Protein AF-A0ABD5DVW9-F1 (afdb_monomer)

Nearest PDB structures (foldseek):
  1u9c-assembly1_A  TM=9.687E-01  e=2.483E-06  Geobacillus stearothermophilus
  4p5p-assembly1_A  TM=9.431E-01  e=3.898E-06  Francisella tularensis subsp. novicida U112
  3n7t-assembly1_A  TM=9.033E-01  e=2.793E-03  Coccidioides immitis
  5xr3-assembly2_D  TM=7.693E-01  e=6.160E-02  Staphylococcus aureus subsp. aureus Mu50
  8a3p-assembly1_A  TM=7.458E-01  e=8.502E-02  Homo sapiens

Secondary structure (DSSP, 8-state):
-TTTTGGG-HHHHHHHHHHHHTT------TTGGGGGSS-B-TTSSBTTTTSB---S-HHHHHHHT-TTTSSS-HHHHHHHTT-B-

Radius of gyration: 12.53 Å; Cα contacts (8 Å, |Δi|>4): 131; chains: 1; bounding box: 28×20×34 Å

InterPro domains:
  IPR029062 Class I glutamine amidotransferase-like [G3DSA:3.40.50.880] (1-85)
  IPR029062 Class I glutamine amidotransferase-like [SSF52317] (1-85)

Solvent-accessible surface area (backbone atoms only — not comparable to full-atom values): 4842 Å² total; per-residue (Å²): 102,44,66,74,47,44,28,75,32,68,66,52,30,49,53,52,38,51,37,50,75,70,71,43,92,82,86,62,60,50,61,42,43,30,34,50,75,72,23,44,38,98,86,69,46,50,56,46,45,80,33,83,48,73,50,40,42,62,69,58,38,51,73,73,69,40,61,92,71,51,90,67,55,44,44,59,55,40,42,76,44,41,20,48,107

Sequence (85 aa):
GPLWDLAEDPISISLIEQAIQSGKPVAAVCHAPGVLRHVKASNGAPLVSGKLVTGFSNTEEAAVGLTEIVPFLVEDMLKENGGHY

Organism: Acinetobacter baumannii (NCBI:txid470)

Structure (mmCIF, N/CA/C/O backbone):
data_AF-A0ABD5DVW9-F1
#
_entry.id   AF-A0ABD5DVW9-F1
#
loop_
_atom_site.group_PDB
_atom_site.id
_atom_site.type_symbol
_atom_site.label_atom_id
_atom_site.label_alt_id
_atom_site.label_comp_id
_atom_site.label_asym_id
_atom_site.label_entity_id
_atom_site.label_seq_id
_atom_site.pdbx_PDB_ins_code
_atom_site.Cartn_x
_atom_site.Cartn_y
_atom_site.Cartn_z
_atom_site.occupancy
_atom_site.B_iso_or_equiv
_atom_site.auth_seq_id
_atom_site.auth_comp_id
_atom_site.auth_asym_id
_atom_site.auth_atom_id
_atom_site.pdbx_PDB_model_num
ATOM 1 N N . GLY A 1 1 ? 11.506 7.822 -1.422 1.00 85.56 1 GLY A N 1
ATOM 2 C CA . GLY A 1 1 ? 10.181 7.641 -2.045 1.00 85.56 1 GLY A CA 1
ATOM 3 C C . GLY A 1 1 ? 9.398 6.663 -1.201 1.00 85.56 1 GLY A C 1
ATOM 4 O O . GLY A 1 1 ? 10.054 5.883 -0.518 1.00 85.56 1 GLY A O 1
ATOM 5 N N . PRO A 1 2 ? 8.055 6.648 -1.275 1.00 91.81 2 PRO A N 1
ATOM 6 C CA . PRO A 1 2 ? 7.176 6.073 -0.246 1.00 91.81 2 PRO A CA 1
ATOM 7 C C . PRO A 1 2 ? 7.515 4.638 0.180 1.00 91.81 2 PRO A C 1
ATOM 9 O O . PRO A 1 2 ? 7.275 4.281 1.327 1.00 91.81 2 PRO A O 1
ATOM 12 N N . LEU A 1 3 ? 8.096 3.830 -0.715 1.00 97.12 3 LEU A N 1
ATOM 13 C CA . LEU A 1 3 ? 8.497 2.448 -0.428 1.00 97.12 3 LEU A CA 1
ATOM 14 C C . LEU A 1 3 ? 9.749 2.316 0.460 1.00 97.12 3 LEU A C 1
ATOM 16 O O . LEU A 1 3 ? 9.923 1.292 1.104 1.00 97.12 3 LEU A O 1
ATOM 20 N N . TRP A 1 4 ? 10.631 3.317 0.483 1.00 97.38 4 TRP A N 1
ATOM 21 C CA . TRP A 1 4 ? 11.879 3.300 1.263 1.00 97.38 4 TRP A CA 1
ATOM 22 C C . TRP A 1 4 ? 11.794 4.110 2.552 1.00 97.38 4 TRP A C 1
ATOM 24 O O . TRP A 1 4 ? 12.496 3.799 3.506 1.00 97.38 4 TRP A O 1
ATOM 34 N N . ASP A 1 5 ? 11.016 5.192 2.542 1.00 96.12 5 ASP A N 1
ATOM 35 C CA . ASP A 1 5 ? 10.907 6.110 3.674 1.00 96.12 5 ASP A CA 1
ATOM 36 C C . ASP A 1 5 ? 9.643 5.813 4.487 1.00 96.12 5 ASP A C 1
ATOM 38 O O . ASP A 1 5 ? 9.704 5.166 5.528 1.00 96.12 5 ASP A O 1
ATOM 42 N N . LEU A 1 6 ? 8.482 6.234 3.993 1.00 97.81 6 LEU A N 1
ATOM 43 C CA . LEU A 1 6 ? 7.231 6.246 4.740 1.00 97.81 6 LEU A CA 1
ATOM 44 C C . LEU A 1 6 ? 6.722 4.845 5.082 1.00 97.81 6 LEU A C 1
ATOM 46 O O . LEU A 1 6 ? 6.124 4.671 6.139 1.00 97.81 6 LEU A O 1
ATOM 50 N N . ALA A 1 7 ? 6.970 3.851 4.227 1.00 97.56 7 ALA A N 1
ATOM 51 C CA . ALA A 1 7 ? 6.559 2.473 4.483 1.00 97.56 7 ALA A CA 1
ATOM 52 C C . ALA 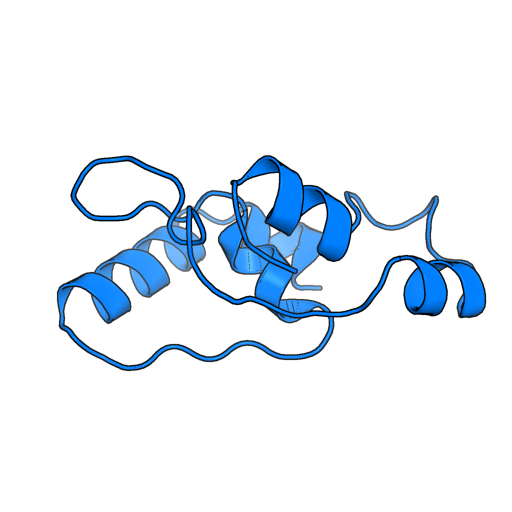A 1 7 ? 7.200 1.870 5.740 1.00 97.56 7 ALA A C 1
ATOM 54 O O . ALA A 1 7 ? 6.590 0.999 6.348 1.00 97.56 7 ALA A O 1
ATOM 55 N N . GLU A 1 8 ? 8.381 2.345 6.144 1.00 97.75 8 GLU A N 1
ATOM 56 C CA . GLU A 1 8 ? 9.122 1.840 7.30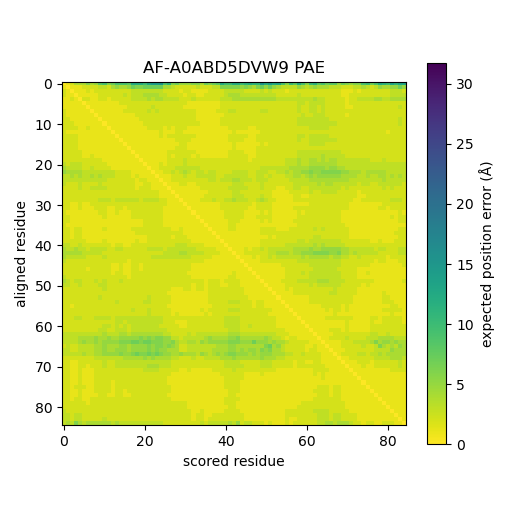6 1.00 97.75 8 GLU A CA 1
ATOM 57 C C . GLU A 1 8 ? 9.159 2.859 8.469 1.00 97.75 8 GLU A C 1
ATOM 59 O O . GLU A 1 8 ? 9.716 2.575 9.531 1.00 97.75 8 GLU A O 1
ATOM 64 N N . ASP A 1 9 ? 8.560 4.047 8.301 1.00 98.38 9 ASP A N 1
ATOM 65 C CA . ASP A 1 9 ? 8.554 5.114 9.307 1.00 98.38 9 ASP A CA 1
ATOM 66 C C . ASP A 1 9 ? 7.430 4.900 10.348 1.00 98.38 9 ASP A C 1
ATOM 68 O O . ASP A 1 9 ? 6.242 5.010 10.013 1.00 98.38 9 ASP A O 1
ATOM 72 N N . PRO A 1 10 ? 7.757 4.672 11.637 1.00 98.00 10 PRO A N 1
ATOM 73 C CA . PRO A 1 10 ? 6.757 4.461 12.684 1.00 98.00 10 PRO A CA 1
ATOM 74 C C . PRO A 1 10 ? 5.825 5.663 12.901 1.00 98.00 10 PRO A C 1
ATOM 76 O O . PRO A 1 10 ? 4.684 5.478 13.330 1.00 98.00 10 PRO A O 1
ATOM 79 N N . ILE A 1 11 ? 6.267 6.890 12.602 1.00 98.44 11 ILE A N 1
ATOM 80 C CA . ILE A 1 11 ? 5.422 8.087 12.678 1.00 98.44 11 ILE A CA 1
ATOM 81 C C . ILE A 1 11 ? 4.392 8.060 11.549 1.00 98.44 11 ILE A C 1
ATOM 83 O O . ILE A 1 11 ? 3.210 8.301 11.800 1.00 98.44 11 ILE A O 1
ATOM 87 N N . SER A 1 12 ? 4.813 7.731 10.323 1.00 98.19 12 SER A N 1
ATOM 88 C CA . SER A 1 12 ? 3.904 7.603 9.177 1.00 98.19 12 SER A CA 1
ATOM 89 C C . SER A 1 12 ? 2.830 6.546 9.444 1.00 98.19 12 SER A C 1
ATOM 91 O O . SER A 1 12 ? 1.636 6.836 9.335 1.00 98.19 12 SER A O 1
ATOM 93 N N . ILE A 1 13 ? 3.252 5.365 9.907 1.00 98.44 13 ILE A N 1
ATOM 94 C CA . ILE A 1 13 ? 2.361 4.259 10.274 1.00 98.44 13 ILE A CA 1
ATOM 95 C C . ILE A 1 13 ? 1.352 4.720 11.332 1.00 98.44 13 ILE A C 1
ATOM 97 O O . ILE A 1 13 ? 0.143 4.611 11.121 1.00 98.44 13 ILE A O 1
ATOM 101 N N . SER A 1 14 ? 1.828 5.313 12.432 1.00 98.31 14 SER A N 1
ATOM 102 C CA . SER A 1 14 ? 0.957 5.751 13.527 1.00 98.31 14 SER A CA 1
ATOM 103 C C . SER A 1 14 ? -0.056 6.813 13.091 1.00 98.31 14 SER A C 1
ATOM 105 O O . SER A 1 14 ? -1.215 6.766 13.505 1.00 98.31 14 SER A O 1
ATOM 107 N N . LEU A 1 15 ? 0.336 7.757 12.230 1.00 98.12 15 LEU A N 1
ATOM 108 C CA . LEU A 1 15 ? -0.579 8.778 11.713 1.00 98.12 15 LEU A CA 1
ATOM 109 C C . LEU A 1 15 ? -1.705 8.168 10.869 1.00 98.12 15 LEU A C 1
ATOM 111 O O . LEU A 1 15 ? -2.857 8.593 10.992 1.00 98.12 15 LEU A O 1
ATOM 115 N N . ILE A 1 16 ? -1.399 7.164 10.043 1.00 98.19 16 ILE A N 1
ATOM 116 C CA . ILE A 1 16 ? -2.405 6.465 9.234 1.00 98.19 16 ILE A CA 1
ATOM 117 C C . ILE A 1 16 ? -3.352 5.667 10.136 1.00 98.19 16 ILE A C 1
ATOM 119 O O . ILE A 1 16 ? -4.571 5.769 9.981 1.00 98.19 16 ILE A O 1
ATOM 123 N N . GLU A 1 17 ? -2.821 4.924 11.110 1.00 98.19 17 GLU A N 1
ATOM 124 C CA . GLU A 1 17 ? -3.634 4.173 12.075 1.00 98.19 17 GLU A CA 1
ATOM 125 C C . GLU A 1 17 ? -4.591 5.097 12.839 1.00 98.19 17 GLU A C 1
ATOM 127 O O . GLU A 1 17 ? -5.787 4.817 12.927 1.00 98.19 17 GLU A O 1
ATOM 132 N N . GLN A 1 18 ? -4.099 6.243 13.321 1.00 98.12 18 GLN A N 1
ATOM 133 C CA . GLN A 1 18 ? -4.912 7.242 14.019 1.00 98.12 18 GLN A CA 1
ATOM 134 C C . GLN A 1 18 ? -5.996 7.849 13.120 1.00 98.12 18 GLN A C 1
ATOM 136 O O . GLN A 1 18 ? -7.129 8.054 13.569 1.00 98.12 18 GLN A O 1
ATOM 141 N N . ALA A 1 19 ? -5.681 8.136 11.852 1.00 97.88 19 ALA A N 1
ATOM 142 C CA . ALA A 1 19 ? -6.653 8.658 10.895 1.00 97.88 19 ALA A CA 1
ATOM 143 C C . ALA A 1 19 ? -7.807 7.667 10.679 1.00 97.88 19 ALA A C 1
ATOM 145 O O . ALA A 1 19 ? -8.973 8.051 10.803 1.00 97.88 19 ALA A O 1
ATOM 146 N N . ILE A 1 20 ? -7.486 6.391 10.452 1.00 96.56 20 ILE A N 1
ATOM 147 C CA . ILE A 1 20 ? -8.476 5.321 10.285 1.00 96.56 20 ILE A CA 1
ATOM 148 C C . ILE A 1 20 ? -9.303 5.116 11.559 1.00 96.56 20 ILE A C 1
ATOM 150 O O . ILE A 1 20 ? -10.529 5.052 11.483 1.00 96.56 20 ILE A O 1
ATOM 154 N N . GLN A 1 21 ? -8.664 5.053 12.732 1.00 96.06 21 GLN A N 1
ATOM 155 C CA . GLN A 1 21 ? -9.357 4.890 14.018 1.00 96.06 21 GLN A CA 1
ATOM 156 C C . GLN A 1 21 ? -10.312 6.052 14.315 1.00 96.06 21 GLN A C 1
ATOM 158 O O . GLN A 1 21 ? -11.365 5.852 14.916 1.00 96.06 21 GLN A O 1
ATOM 163 N N . SER A 1 22 ? -9.981 7.254 13.841 1.00 97.25 22 SER A N 1
ATOM 164 C CA . SER A 1 22 ? -10.834 8.442 13.945 1.00 97.25 22 SER A CA 1
ATOM 165 C C . SER A 1 22 ? -11.966 8.480 12.906 1.00 97.25 22 SER A C 1
ATOM 167 O O . SER A 1 22 ? -12.657 9.493 12.799 1.00 97.25 22 SER A O 1
ATOM 169 N N . GLY A 1 23 ? -12.133 7.431 12.093 1.00 95.50 23 GLY A N 1
ATOM 170 C CA . GLY A 1 23 ? -13.132 7.369 11.025 1.00 95.50 23 GLY A CA 1
ATOM 171 C C . GLY A 1 23 ? -12.854 8.316 9.854 1.00 95.50 23 GLY A C 1
ATOM 172 O O . GLY A 1 23 ? -13.766 8.610 9.080 1.00 95.50 23 GLY A O 1
ATOM 173 N N . LYS A 1 24 ? -11.621 8.824 9.716 1.00 96.38 24 LYS A N 1
ATOM 174 C CA . LYS A 1 24 ? -11.251 9.709 8.607 1.00 96.38 24 LYS A CA 1
ATOM 175 C C . LYS A 1 24 ? -10.926 8.880 7.361 1.00 96.38 24 LYS A C 1
ATOM 177 O O . LYS A 1 24 ? -10.253 7.854 7.473 1.00 96.38 24 LYS A O 1
ATOM 182 N N . PRO A 1 25 ? -11.347 9.326 6.166 1.00 94.19 25 PRO A N 1
ATOM 183 C CA . PRO A 1 25 ? -10.943 8.678 4.928 1.00 94.19 25 PRO A CA 1
ATOM 184 C C . PRO A 1 25 ? -9.434 8.840 4.706 1.00 94.19 25 PRO A C 1
ATOM 186 O O . PRO A 1 25 ? -8.876 9.916 4.921 1.00 94.19 25 PRO A O 1
ATOM 189 N N . VAL A 1 26 ? -8.793 7.770 4.238 1.00 95.75 26 VAL A N 1
ATOM 190 C CA . VAL A 1 26 ? -7.385 7.742 3.822 1.00 95.75 26 VAL A CA 1
ATOM 191 C C . VAL A 1 26 ? -7.335 7.236 2.385 1.00 95.75 26 VAL A C 1
ATOM 193 O O . VAL A 1 26 ? -7.984 6.244 2.057 1.00 95.75 26 VAL A O 1
ATOM 196 N N . ALA A 1 27 ? -6.573 7.919 1.532 1.00 96.50 27 ALA A N 1
ATOM 197 C CA . ALA A 1 27 ? -6.371 7.546 0.138 1.00 96.50 27 ALA A CA 1
ATOM 198 C C . ALA A 1 27 ? -4.877 7.568 -0.200 1.00 96.50 27 ALA A C 1
ATOM 200 O O . ALA A 1 27 ? -4.137 8.428 0.276 1.00 96.50 27 ALA A O 1
ATOM 201 N N . ALA A 1 28 ? -4.455 6.628 -1.040 1.00 97.31 28 ALA A N 1
ATOM 202 C CA . ALA A 1 28 ? -3.101 6.522 -1.560 1.00 97.31 28 ALA A CA 1
ATOM 203 C C . ALA A 1 28 ? -3.173 6.099 -3.034 1.00 97.31 28 ALA A C 1
ATOM 205 O O . ALA A 1 28 ? -4.092 5.381 -3.425 1.00 97.31 28 ALA A O 1
ATOM 206 N N . VAL A 1 29 ? -2.236 6.567 -3.859 1.00 98.00 29 VAL A N 1
ATOM 207 C CA . VAL A 1 29 ? -2.256 6.372 -5.317 1.00 98.00 29 VAL A CA 1
ATOM 208 C C . VAL A 1 29 ? -0.872 5.991 -5.844 1.00 98.00 29 VAL A C 1
ATOM 210 O O . VAL A 1 29 ? 0.142 6.404 -5.276 1.00 98.00 29 VAL A O 1
ATOM 213 N N . CYS A 1 30 ? -0.832 5.229 -6.940 1.00 97.31 30 CYS A N 1
AT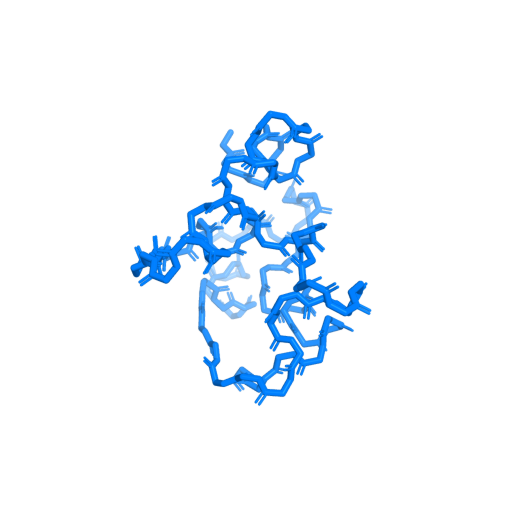OM 214 C CA . CYS A 1 30 ? 0.401 4.763 -7.580 1.00 97.31 30 CYS A CA 1
ATOM 215 C C . CYS A 1 30 ? 1.233 3.900 -6.609 1.00 97.31 30 CYS A C 1
ATOM 217 O O . CYS A 1 30 ? 0.727 2.880 -6.148 1.00 97.31 30 CYS A O 1
ATOM 219 N N . HIS A 1 31 ? 2.457 4.293 -6.246 1.00 98.25 31 HIS A N 1
ATOM 220 C CA . HIS A 1 31 ? 3.286 3.578 -5.262 1.00 98.25 31 HIS A CA 1
ATOM 221 C C . HIS A 1 31 ? 2.915 3.845 -3.802 1.00 98.25 31 HIS A C 1
ATOM 223 O O . HIS A 1 31 ? 3.309 3.088 -2.917 1.00 98.25 31 HIS A O 1
ATOM 229 N N . ALA A 1 32 ? 2.166 4.915 -3.523 1.00 98.06 32 ALA A N 1
ATOM 230 C CA . ALA A 1 32 ? 1.851 5.310 -2.154 1.00 98.06 32 ALA A CA 1
ATOM 231 C C . ALA A 1 32 ? 1.077 4.254 -1.339 1.00 98.06 32 ALA A C 1
ATOM 233 O O . ALA A 1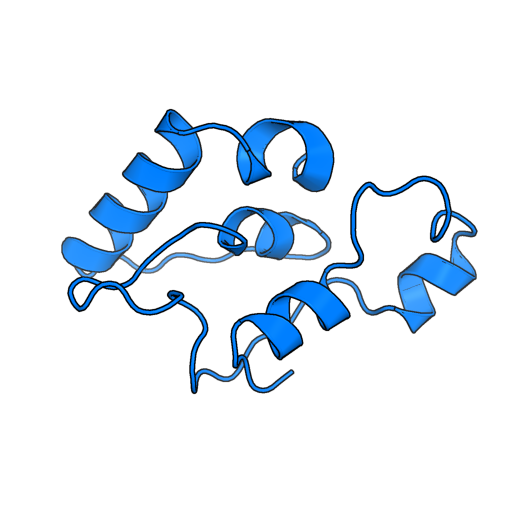 32 ? 1.314 4.210 -0.140 1.00 98.06 32 ALA A O 1
ATOM 234 N N . PRO A 1 33 ? 0.224 3.364 -1.896 1.00 98.50 33 PRO A N 1
ATOM 235 C CA . PRO A 1 33 ? -0.348 2.241 -1.145 1.00 98.50 33 PRO A CA 1
ATOM 236 C C . PRO A 1 33 ? 0.704 1.349 -0.468 1.00 98.50 33 PRO A C 1
ATOM 238 O O . PRO A 1 33 ? 0.390 0.689 0.518 1.00 98.50 33 PRO A O 1
ATOM 241 N N . GLY A 1 34 ? 1.963 1.401 -0.919 1.00 98.25 34 GLY A N 1
ATOM 242 C CA . GLY A 1 34 ? 3.111 0.805 -0.241 1.00 98.25 34 GLY A CA 1
ATOM 243 C C . GLY A 1 34 ? 3.264 1.208 1.231 1.00 98.25 34 GLY A C 1
ATOM 244 O O . GLY A 1 34 ? 3.725 0.401 2.032 1.00 98.25 34 GLY A O 1
ATOM 245 N N . VAL A 1 35 ? 2.809 2.405 1.629 1.00 98.44 35 VAL A N 1
ATOM 246 C CA . VAL A 1 35 ? 2.874 2.860 3.034 1.00 98.44 35 VAL A CA 1
ATOM 247 C C . VAL A 1 35 ? 1.966 2.062 3.973 1.00 98.44 35 VAL A C 1
ATOM 249 O O . VAL A 1 35 ? 2.102 2.150 5.187 1.00 98.44 35 VAL A O 1
ATOM 252 N N . LEU A 1 36 ? 1.037 1.267 3.431 1.00 98.31 36 LEU A N 1
ATOM 253 C CA . LEU A 1 36 ? 0.126 0.430 4.212 1.00 98.31 36 LEU A CA 1
ATOM 254 C C . LEU A 1 36 ? 0.754 -0.904 4.641 1.00 98.31 36 LEU A C 1
ATOM 256 O O . LEU A 1 36 ? 0.082 -1.691 5.306 1.00 98.31 36 LEU A O 1
ATOM 260 N N . ARG A 1 37 ? 2.025 -1.156 4.290 1.00 98.19 37 ARG A N 1
ATOM 261 C CA . ARG A 1 37 ? 2.740 -2.417 4.543 1.00 98.19 37 ARG A CA 1
ATOM 262 C C . ARG A 1 37 ? 2.664 -2.885 5.990 1.00 98.19 37 ARG A C 1
ATOM 264 O O . ARG A 1 37 ? 2.390 -4.057 6.231 1.00 98.19 37 ARG A O 1
ATOM 271 N N . HIS A 1 38 ? 2.856 -1.964 6.930 1.00 98.44 38 HIS A N 1
ATOM 272 C CA . HIS A 1 38 ? 2.890 -2.269 8.365 1.00 98.44 38 HIS A CA 1
ATOM 273 C C . HIS A 1 38 ? 1.714 -1.678 9.148 1.00 98.44 38 HIS A C 1
ATOM 275 O O . HIS A 1 38 ? 1.649 -1.845 10.364 1.00 98.44 38 HIS A O 1
ATOM 281 N N . VAL A 1 39 ? 0.784 -0.999 8.469 1.00 98.25 39 VAL A N 1
ATOM 282 C CA . VAL A 1 39 ? -0.367 -0.337 9.097 1.00 98.25 39 VAL A CA 1
ATOM 283 C C . VAL A 1 39 ? -1.388 -1.381 9.531 1.00 98.25 39 VAL A C 1
ATOM 285 O O . VAL A 1 39 ? -1.823 -2.212 8.726 1.00 98.25 39 VAL A O 1
ATOM 288 N N . LYS A 1 40 ? -1.820 -1.320 10.793 1.00 98.31 40 LYS A N 1
ATOM 289 C CA . LYS A 1 40 ? -2.767 -2.280 11.366 1.00 98.31 40 LYS A CA 1
ATOM 290 C C . LYS A 1 40 ? -4.124 -1.653 11.660 1.00 98.31 40 LYS A C 1
ATOM 292 O O . LYS A 1 40 ? -4.261 -0.478 11.993 1.00 98.31 40 LYS A O 1
ATOM 297 N N . ALA A 1 41 ? -5.163 -2.471 11.550 1.00 96.50 41 ALA A N 1
ATOM 298 C CA . ALA A 1 41 ? -6.477 -2.154 12.087 1.00 96.50 41 ALA A CA 1
ATOM 299 C C . ALA A 1 41 ? -6.477 -2.267 13.625 1.00 96.50 41 ALA A C 1
ATOM 301 O O . ALA A 1 41 ? -5.567 -2.834 14.230 1.00 96.50 41 ALA A O 1
ATOM 302 N N . SER A 1 42 ? -7.532 -1.771 14.277 1.00 95.00 42 SER A N 1
ATOM 303 C CA . SER A 1 42 ? -7.667 -1.787 15.746 1.00 95.00 42 SER A CA 1
ATOM 304 C C . SER A 1 42 ? -7.659 -3.190 16.369 1.00 95.00 42 SER A C 1
ATOM 306 O O . SER A 1 42 ? -7.379 -3.334 17.555 1.00 95.00 42 SER A O 1
ATOM 308 N N . ASN A 1 43 ? -7.936 -4.230 15.579 1.00 95.12 43 ASN A N 1
ATOM 309 C CA . ASN A 1 43 ? -7.849 -5.634 15.983 1.00 95.12 43 ASN A CA 1
ATOM 310 C C . ASN A 1 43 ? -6.444 -6.249 15.789 1.00 95.12 43 ASN A C 1
ATOM 312 O O . ASN A 1 43 ? -6.274 -7.446 16.005 1.00 95.12 43 ASN A O 1
ATOM 316 N N . GLY A 1 44 ? -5.455 -5.461 15.354 1.00 96.81 44 GLY A N 1
ATOM 317 C CA . GLY A 1 44 ? -4.076 -5.889 15.108 1.00 96.81 44 GLY A CA 1
ATOM 318 C C . GLY A 1 44 ? -3.828 -6.576 13.759 1.00 96.81 44 GLY A C 1
ATOM 319 O O . GLY A 1 44 ? -2.671 -6.866 13.450 1.00 96.81 44 GLY A O 1
ATOM 320 N N . ALA A 1 45 ? -4.864 -6.820 12.949 1.00 98.12 45 ALA A N 1
ATOM 321 C CA . ALA A 1 45 ? -4.710 -7.359 11.597 1.00 98.12 45 ALA A CA 1
ATOM 322 C C . ALA A 1 45 ? -4.154 -6.292 10.632 1.00 98.12 45 ALA A C 1
ATOM 324 O O . ALA A 1 45 ? -4.364 -5.100 10.881 1.00 98.12 45 ALA A O 1
ATOM 325 N N . PRO A 1 46 ? -3.497 -6.673 9.517 1.00 98.50 46 PRO A N 1
ATOM 326 C CA . PRO A 1 46 ? -3.128 -5.722 8.472 1.00 98.50 46 PRO A CA 1
ATOM 327 C C . PRO A 1 46 ? -4.344 -4.918 8.015 1.00 98.50 46 PRO A C 1
ATOM 329 O O . PRO A 1 46 ? -5.419 -5.479 7.790 1.00 98.50 46 PRO A O 1
ATOM 332 N N . LEU A 1 47 ? -4.186 -3.602 7.863 1.00 98.12 47 LEU A N 1
ATOM 333 C CA . LEU A 1 47 ? -5.304 -2.711 7.553 1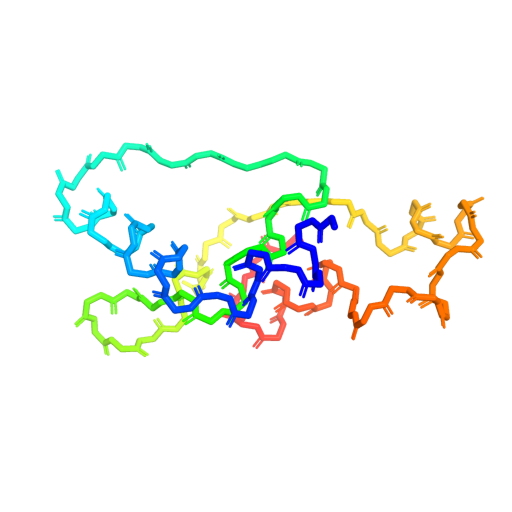.00 98.12 47 LEU A CA 1
ATOM 334 C C . LEU A 1 47 ? -6.025 -3.104 6.256 1.00 98.12 47 LEU A C 1
ATOM 336 O O . LEU A 1 47 ? -7.238 -2.931 6.153 1.00 98.12 47 LEU A O 1
ATOM 340 N N . VAL A 1 48 ? -5.289 -3.623 5.275 1.00 98.31 48 VAL A N 1
ATOM 341 C CA . VAL A 1 48 ? -5.812 -3.986 3.951 1.00 98.31 48 VAL A CA 1
ATOM 342 C C . VAL A 1 48 ? -6.501 -5.353 3.908 1.00 98.31 48 VAL A C 1
ATOM 344 O O . VAL A 1 48 ? -7.147 -5.666 2.911 1.00 98.31 48 VAL A O 1
ATOM 347 N N . SER A 1 49 ? -6.419 -6.148 4.979 1.00 98.56 49 SER A N 1
ATOM 348 C CA . SER A 1 49 ? -6.961 -7.508 5.017 1.00 98.56 49 SER A CA 1
ATOM 349 C C . SER A 1 49 ? -8.467 -7.539 4.708 1.00 98.56 49 SER A C 1
ATOM 351 O O . SER A 1 49 ? -9.268 -6.865 5.362 1.00 98.56 49 SER A O 1
ATOM 353 N N . GLY A 1 50 ? -8.849 -8.301 3.678 1.00 98.12 50 GLY A N 1
ATOM 354 C CA . GLY A 1 50 ? -10.225 -8.460 3.198 1.00 98.12 50 GLY A CA 1
ATOM 355 C C . GLY A 1 50 ? -10.810 -7.245 2.467 1.00 98.12 50 GLY A C 1
ATOM 356 O O . GLY A 1 50 ? -12.012 -7.224 2.195 1.00 98.12 50 GLY A O 1
ATOM 357 N N . LYS A 1 51 ? -10.009 -6.212 2.169 1.00 97.88 51 LYS A N 1
ATOM 358 C CA . LYS A 1 51 ? -10.456 -5.004 1.455 1.00 97.88 51 LYS A CA 1
ATOM 359 C C . LYS A 1 51 ? -10.112 -5.080 -0.029 1.00 97.88 51 LYS A C 1
ATOM 361 O O . LYS A 1 51 ? -9.077 -5.624 -0.394 1.00 97.88 51 LYS A O 1
ATOM 366 N N . LEU A 1 52 ? -10.949 -4.461 -0.865 1.00 98.56 52 LEU A N 1
ATOM 367 C CA . LEU A 1 52 ? -10.598 -4.153 -2.253 1.00 98.56 52 LEU A CA 1
ATOM 368 C C . LEU A 1 52 ? -9.537 -3.050 -2.256 1.00 98.56 52 LEU A C 1
ATOM 370 O O . LEU A 1 52 ? -9.760 -1.983 -1.677 1.00 98.56 52 LEU A O 1
ATOM 374 N N . VAL A 1 53 ? -8.390 -3.317 -2.870 1.00 98.44 53 VAL A N 1
ATOM 375 C CA . VAL A 1 53 ? -7.231 -2.419 -2.879 1.00 98.44 53 VAL A CA 1
ATOM 376 C C . VAL A 1 53 ? -6.637 -2.331 -4.275 1.00 98.44 53 VAL A C 1
ATOM 378 O O . VAL A 1 53 ? -6.880 -3.174 -5.121 1.00 98.44 53 VAL A O 1
ATOM 381 N N . THR A 1 54 ? -5.865 -1.282 -4.531 1.00 98.44 54 THR A N 1
ATOM 382 C CA . THR A 1 54 ? -5.115 -1.128 -5.777 1.00 98.44 54 THR A CA 1
ATOM 383 C C . THR A 1 54 ? -3.871 -0.284 -5.513 1.00 98.44 54 THR A C 1
ATOM 385 O O . THR A 1 54 ? -3.723 0.315 -4.444 1.00 98.44 54 THR A O 1
ATOM 388 N N . GLY A 1 55 ? -2.972 -0.243 -6.484 1.00 98.12 55 GLY A N 1
ATOM 389 C CA . GLY A 1 55 ? -1.699 0.463 -6.450 1.00 98.12 55 GLY A CA 1
ATOM 390 C C . GLY A 1 55 ? -0.947 0.202 -7.745 1.00 98.12 55 GLY A C 1
ATOM 391 O O . GLY A 1 55 ? -1.485 -0.447 -8.636 1.00 98.12 55 GLY A O 1
ATOM 392 N N . PHE A 1 56 ? 0.282 0.690 -7.852 1.00 98.38 56 PHE A N 1
ATOM 393 C CA . PHE A 1 56 ? 1.121 0.412 -9.013 1.00 98.38 56 PHE A CA 1
ATOM 394 C C . PHE A 1 56 ? 1.302 -1.103 -9.171 1.00 98.38 56 PHE A C 1
ATOM 396 O O . PHE A 1 56 ? 1.697 -1.781 -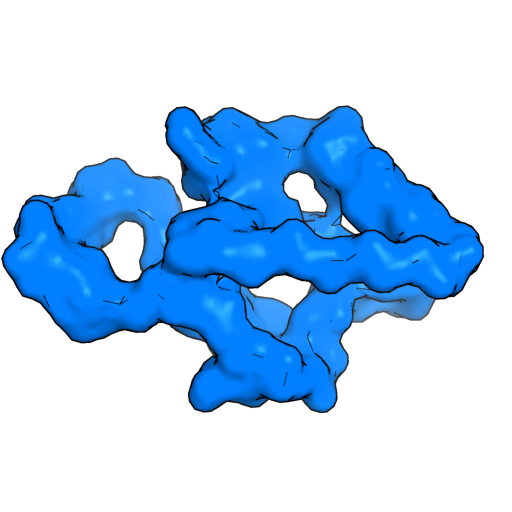8.219 1.00 98.38 56 PHE A O 1
ATOM 403 N N . SER A 1 57 ? 0.927 -1.630 -10.333 1.00 98.44 57 SER A N 1
ATOM 404 C CA . SER A 1 57 ? 0.923 -3.069 -10.590 1.00 98.44 57 SER A CA 1
ATOM 405 C C . SER A 1 57 ? 2.329 -3.603 -10.822 1.00 98.44 57 SER A C 1
ATOM 407 O O . SER A 1 57 ? 3.224 -2.891 -11.288 1.00 98.44 57 SER A O 1
ATOM 409 N N . ASN A 1 58 ? 2.511 -4.900 -10.588 1.00 98.38 58 ASN A N 1
ATOM 410 C CA . ASN A 1 58 ? 3.766 -5.583 -10.898 1.00 98.38 58 ASN A CA 1
ATOM 411 C C . ASN A 1 58 ? 4.123 -5.451 -12.386 1.00 98.38 58 ASN A C 1
ATOM 413 O O . ASN A 1 58 ? 5.292 -5.308 -12.742 1.00 98.38 58 ASN A O 1
ATOM 417 N N . THR A 1 59 ? 3.115 -5.474 -13.266 1.00 97.94 59 THR A N 1
ATOM 418 C CA . THR A 1 59 ? 3.312 -5.302 -14.710 1.00 97.94 59 THR A CA 1
ATOM 419 C C . THR A 1 59 ? 3.771 -3.895 -15.078 1.00 97.94 59 THR A C 1
ATOM 421 O O . THR A 1 59 ? 4.607 -3.753 -15.969 1.00 97.94 59 THR A O 1
ATOM 424 N N . GLU A 1 60 ? 3.269 -2.861 -14.397 1.00 97.62 60 GLU A N 1
ATOM 425 C CA . GLU A 1 60 ? 3.735 -1.487 -14.600 1.00 97.62 60 GLU A CA 1
ATOM 4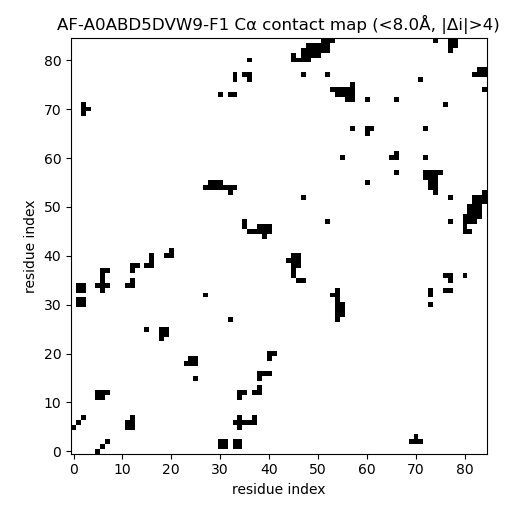26 C C . GLU A 1 60 ? 5.165 -1.306 -14.075 1.00 97.62 60 GLU A C 1
ATOM 428 O O . GLU A 1 60 ? 5.985 -0.697 -14.761 1.00 97.62 60 GLU A O 1
ATOM 433 N N . GLU A 1 61 ? 5.503 -1.896 -12.921 1.00 97.56 61 GLU A N 1
ATOM 434 C CA . GLU A 1 61 ? 6.866 -1.859 -12.365 1.00 97.56 61 GLU A CA 1
ATOM 435 C C . GLU A 1 61 ? 7.883 -2.552 -13.283 1.00 97.56 61 GLU A C 1
ATOM 437 O O . GLU A 1 61 ? 8.960 -2.016 -13.560 1.00 97.56 61 GLU A O 1
ATOM 442 N N . ALA A 1 62 ? 7.515 -3.715 -13.826 1.00 96.75 62 ALA A N 1
ATOM 443 C CA . ALA A 1 62 ? 8.328 -4.419 -14.809 1.00 96.75 62 ALA A CA 1
ATOM 444 C C . ALA A 1 62 ? 8.506 -3.597 -16.094 1.00 96.75 62 ALA A C 1
ATOM 446 O O . ALA A 1 62 ? 9.606 -3.544 -16.645 1.00 96.75 62 ALA A O 1
ATOM 447 N N . ALA A 1 63 ? 7.453 -2.912 -16.554 1.00 96.69 63 ALA A N 1
ATOM 448 C CA . ALA A 1 63 ? 7.508 -2.077 -17.752 1.00 96.69 63 ALA A CA 1
ATOM 449 C C . ALA A 1 63 ? 8.447 -0.869 -17.602 1.00 96.69 63 ALA A C 1
ATOM 451 O O . ALA A 1 63 ? 9.055 -0.450 -18.589 1.00 96.69 63 ALA A O 1
ATOM 452 N N . VAL A 1 64 ? 8.602 -0.326 -16.388 1.00 96.50 64 VAL A N 1
ATOM 453 C CA . VAL A 1 64 ? 9.565 0.755 -16.104 1.00 96.50 64 VAL A CA 1
ATOM 454 C C . VAL A 1 64 ? 10.954 0.245 -15.699 1.00 96.50 64 VAL A C 1
ATOM 456 O O . VAL A 1 64 ? 11.869 1.048 -15.528 1.00 96.50 64 VAL A O 1
ATOM 459 N N . GLY A 1 65 ? 11.144 -1.077 -15.597 1.00 94.31 65 GLY A N 1
ATOM 460 C CA . GLY A 1 65 ? 12.445 -1.714 -15.371 1.00 94.31 65 GLY A CA 1
ATOM 461 C C . GLY A 1 65 ? 13.000 -1.555 -13.954 1.00 94.31 65 GLY A C 1
ATOM 462 O O . GLY A 1 65 ? 14.214 -1.619 -13.769 1.00 94.31 65 GLY A O 1
ATOM 463 N N . LEU A 1 66 ? 12.136 -1.328 -12.959 1.00 94.69 66 LEU A N 1
ATOM 464 C CA . LEU A 1 66 ? 12.542 -1.041 -11.577 1.00 94.69 66 LEU A CA 1
ATOM 465 C C . LEU A 1 66 ? 12.221 -2.167 -10.584 1.00 94.69 66 LEU A C 1
ATOM 467 O O . LEU A 1 66 ? 12.493 -2.010 -9.395 1.00 94.69 66 LEU A O 1
ATOM 471 N N . THR A 1 67 ? 11.713 -3.311 -11.053 1.00 93.75 67 THR A N 1
ATOM 472 C CA . THR A 1 67 ? 11.363 -4.481 -10.224 1.00 93.75 67 THR A CA 1
ATOM 473 C C . THR A 1 67 ? 12.475 -4.889 -9.255 1.00 93.75 67 THR A C 1
ATOM 475 O O . THR A 1 67 ? 12.208 -5.105 -8.081 1.00 93.75 67 THR A O 1
ATOM 478 N N . GLU A 1 68 ? 13.727 -4.922 -9.717 1.00 93.88 68 GLU A N 1
ATOM 479 C CA . GLU A 1 68 ? 14.893 -5.319 -8.906 1.00 93.88 68 GLU A CA 1
ATOM 480 C C . GLU A 1 68 ? 15.497 -4.161 -8.0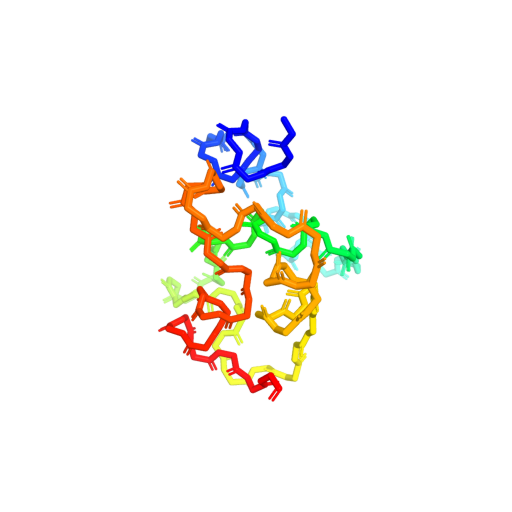86 1.00 93.88 68 GLU A C 1
ATOM 482 O O . GLU A 1 68 ? 16.504 -4.331 -7.400 1.00 93.88 68 GLU A O 1
ATOM 487 N N . ILE A 1 69 ? 14.930 -2.957 -8.198 1.00 95.81 69 ILE A N 1
ATOM 488 C CA . ILE A 1 69 ? 15.408 -1.742 -7.525 1.00 95.81 69 ILE A CA 1
ATOM 489 C C . ILE A 1 69 ? 14.523 -1.402 -6.329 1.00 95.81 69 ILE A C 1
ATOM 491 O O . ILE A 1 69 ? 15.033 -0.989 -5.284 1.00 95.81 69 ILE A O 1
ATOM 495 N N . VAL A 1 70 ? 13.203 -1.541 -6.480 1.00 96.62 70 VAL A N 1
ATOM 496 C CA . VAL A 1 70 ? 12.248 -1.282 -5.399 1.00 96.6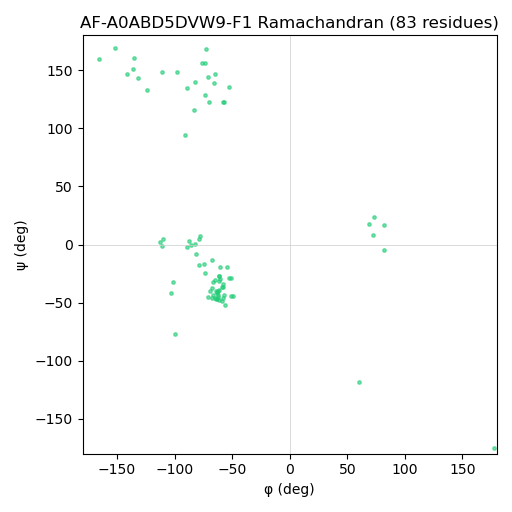2 70 VAL A CA 1
ATOM 497 C C . VAL A 1 70 ? 12.442 -2.278 -4.245 1.00 96.62 70 VAL A C 1
ATOM 499 O O . VAL A 1 70 ? 12.792 -3.433 -4.473 1.00 96.62 70 VAL A O 1
ATOM 502 N N . PRO A 1 71 ? 12.212 -1.870 -2.984 1.00 97.06 71 PRO A N 1
ATOM 503 C CA . PRO A 1 71 ? 12.458 -2.733 -1.828 1.00 97.06 71 PRO A CA 1
ATOM 504 C C . PRO A 1 71 ? 11.389 -3.825 -1.671 1.00 97.06 71 PRO A C 1
ATOM 506 O O . PRO A 1 71 ? 11.579 -4.776 -0.916 1.00 97.06 71 PRO A O 1
ATOM 509 N N . PHE A 1 72 ? 10.247 -3.651 -2.337 1.00 98.12 72 PHE A N 1
ATOM 510 C CA . PHE A 1 72 ? 9.155 -4.605 -2.467 1.00 98.12 72 PHE A CA 1
ATOM 511 C C . PHE A 1 72 ? 8.218 -4.137 -3.587 1.00 98.12 72 PHE A C 1
ATOM 513 O O . PHE A 1 72 ? 8.184 -2.949 -3.922 1.00 98.12 72 PHE A O 1
ATOM 520 N N . LEU A 1 73 ? 7.423 -5.060 -4.125 1.00 98.38 73 LEU A N 1
ATOM 521 C CA . LEU A 1 73 ? 6.376 -4.752 -5.091 1.00 98.38 73 LEU A CA 1
ATOM 522 C C . LEU A 1 73 ? 5.062 -4.430 -4.373 1.00 98.38 73 LEU A C 1
ATOM 524 O O . LEU A 1 73 ? 4.663 -5.125 -3.437 1.00 98.38 73 LEU A O 1
ATOM 528 N N . VAL A 1 74 ? 4.389 -3.357 -4.795 1.00 98.50 74 VAL A N 1
ATOM 529 C CA . VAL A 1 74 ? 3.183 -2.848 -4.117 1.00 98.50 74 VAL A CA 1
ATOM 530 C C . VAL A 1 74 ? 2.035 -3.850 -4.198 1.00 98.50 74 VAL A C 1
ATOM 532 O O . VAL A 1 74 ? 1.395 -4.117 -3.184 1.00 98.50 74 VAL A O 1
ATOM 535 N N . GLU A 1 75 ? 1.781 -4.415 -5.377 1.00 98.62 75 GLU A N 1
ATOM 536 C CA . GLU A 1 75 ? 0.717 -5.400 -5.585 1.00 98.62 75 GLU A CA 1
ATOM 537 C C . GLU A 1 75 ? 0.943 -6.677 -4.761 1.00 98.62 75 GLU A C 1
ATOM 539 O O . GLU A 1 75 ? 0.017 -7.127 -4.083 1.00 98.62 75 GLU A O 1
ATOM 544 N N . ASP A 1 76 ? 2.164 -7.220 -4.746 1.00 98.69 76 ASP A N 1
ATOM 545 C CA . ASP A 1 76 ? 2.476 -8.419 -3.957 1.00 98.69 76 ASP A CA 1
ATOM 546 C C . ASP A 1 76 ? 2.323 -8.162 -2.462 1.00 98.69 76 ASP A C 1
ATOM 548 O O . ASP A 1 76 ? 1.624 -8.908 -1.782 1.00 98.69 76 ASP A O 1
ATOM 552 N N . MET A 1 77 ? 2.875 -7.055 -1.960 1.00 98.50 77 MET A N 1
ATOM 553 C CA . MET A 1 77 ? 2.737 -6.676 -0.555 1.00 98.50 77 MET A CA 1
ATOM 554 C C . MET A 1 77 ? 1.261 -6.542 -0.144 1.00 98.50 77 MET A C 1
ATOM 556 O O . MET A 1 77 ? 0.857 -7.022 0.918 1.00 98.50 77 MET A O 1
ATOM 560 N N . LEU A 1 78 ? 0.430 -5.913 -0.984 1.00 98.75 78 LEU A N 1
ATOM 561 C CA . LEU A 1 78 ? -0.999 -5.757 -0.705 1.00 98.75 78 LEU A CA 1
ATOM 562 C C . LEU A 1 78 ? -1.711 -7.116 -0.634 1.00 98.75 78 LEU A C 1
ATOM 564 O O . LEU A 1 78 ? -2.524 -7.320 0.270 1.00 98.75 78 LEU A O 1
ATOM 568 N N . LYS A 1 79 ? -1.387 -8.047 -1.540 1.00 98.75 79 LYS A N 1
ATOM 569 C CA . LYS A 1 79 ? -1.926 -9.417 -1.538 1.00 98.75 79 LYS A CA 1
ATOM 570 C C . LYS A 1 79 ? -1.442 -10.226 -0.333 1.00 98.75 79 LYS A C 1
ATOM 572 O O . LYS A 1 79 ? -2.253 -10.894 0.305 1.00 98.75 79 LYS A O 1
ATOM 577 N N . GLU A 1 80 ? -0.160 -10.137 0.020 1.00 98.62 80 GLU A N 1
ATOM 578 C CA . GLU A 1 80 ? 0.434 -10.793 1.197 1.00 98.62 80 GLU A CA 1
ATOM 579 C C . GLU A 1 80 ? -0.242 -10.347 2.500 1.00 98.62 80 GLU A C 1
ATOM 581 O O . GLU A 1 80 ? -0.508 -11.164 3.383 1.00 98.62 80 GLU A O 1
ATOM 586 N N . ASN A 1 81 ? -0.622 -9.070 2.587 1.00 98.69 81 ASN A N 1
ATOM 587 C CA . ASN A 1 81 ? -1.395 -8.522 3.702 1.00 98.69 81 ASN A CA 1
ATOM 588 C C . ASN A 1 81 ? -2.904 -8.849 3.646 1.00 98.69 81 ASN A C 1
ATOM 590 O O . ASN A 1 81 ? -3.688 -8.356 4.465 1.00 98.69 81 ASN A O 1
ATOM 594 N N . GLY A 1 82 ? -3.330 -9.696 2.708 1.00 98.56 82 GLY A N 1
ATOM 595 C CA . GLY A 1 82 ? -4.706 -10.167 2.568 1.00 98.56 82 GLY A CA 1
ATOM 596 C C . GLY A 1 82 ? -5.633 -9.200 1.834 1.00 98.56 82 GLY A C 1
ATOM 597 O O . GLY A 1 82 ? -6.851 -9.326 1.961 1.00 98.56 82 GLY A O 1
ATOM 598 N N . GLY A 1 83 ? -5.089 -8.220 1.114 1.00 98.44 83 GLY A N 1
ATOM 599 C CA . GLY A 1 83 ? -5.855 -7.347 0.234 1.00 98.44 83 GLY A CA 1
ATOM 600 C C . GLY A 1 83 ? -6.350 -8.084 -1.011 1.00 98.44 83 GLY A C 1
ATOM 601 O O . GLY A 1 83 ? -5.672 -8.948 -1.564 1.00 98.44 83 GLY A O 1
ATOM 602 N N . HIS A 1 84 ? -7.548 -7.728 -1.461 1.00 98.50 84 HIS A N 1
ATOM 603 C CA . HIS A 1 84 ? -8.102 -8.162 -2.738 1.00 98.50 84 HIS A CA 1
ATOM 604 C C . HIS A 1 84 ? -7.708 -7.127 -3.795 1.00 98.50 84 HIS A C 1
ATOM 606 O O . HIS A 1 84 ? -8.362 -6.088 -3.914 1.00 98.50 84 HIS A O 1
ATOM 612 N N . TYR A 1 85 ? -6.595 -7.397 -4.474 1.00 96.62 85 TYR A N 1
ATOM 613 C CA . TYR A 1 85 ? -6.038 -6.557 -5.533 1.00 96.62 85 TYR A CA 1
ATOM 614 C C . TYR A 1 85 ? -6.720 -6.829 -6.877 1.00 96.62 85 TYR A C 1
ATOM 616 O O . TYR A 1 85 ? -6.805 -8.025 -7.245 1.00 96.62 85 TYR A O 1
#

Mean predicted aligned error: 2.06 Å

pLDDT: mean 97.32, std 1.88, range [85.56, 98.75]

Foldseek 3Di:
DQQPPLLPDPVNLVVVQVCVVVVHDDDDEACNLSSQLCRAHPVRARPQAPEADDYHDPVNCVVVVCCVPGPHGNVVSSVVSRHDD